Protein AF-E9HE16-F1 (afdb_monomer_lite)

Radius of gyration: 13.79 Å; chains: 1; bounding box: 34×30×34 Å

Organism: Daphnia pulex (NCBI:txid6669)

pLDDT: mean 84.69, std 11.19, range [47.62, 97.88]

InterPro domains:
  IPR013662 RyR/IP3R Homology associated domain [PF08454] (4-66)
  IPR015925 Ryanodine/Inositol 1,4,5-trisphosphate receptor [PTHR45816] (1-122)

Sequence (122 aa):
MFLDCICGSTTGELGLLGLYINEHNVTLINQTLETLTEYCQGPCHENQNCIATHESNGLDIITALLLTDINPLGQRRMDLVLELKNNASKLLLAVMESRGDSENAERILYNMNPHQLVDVAC

Foldseek 3Di:
DVLLVQQVVVVPDLQCSLVSDDPVCLVVLLVVLQVLLVQLADQDQVSLCCQLVPPGCNLLNLQSLQLYDNPPRCVPCVVSSVSSNVSSVSSLCSSVVHPPDCVSVVSSPVSDDPVSVVVSVD

Secondary structure (DSSP, 8-state):
-HHHHHTTGGGS-GGGHHHH--TTTHHHHHHHHHHHHHHHTTT-HHHHHHHHT-SSTHHHHHHHHHHS--TTHHHH-HHHHHHHHHHHHHHHHHHT--TT-HHHHHHHHHHS-HHHHHHHH-

Structure (mmCIF, N/CA/C/O backbone):
data_AF-E9HE16-F1
#
_entry.id   AF-E9HE16-F1
#
loop_
_atom_site.group_PDB
_atom_site.id
_atom_site.type_symbol
_atom_site.label_atom_id
_atom_site.label_alt_id
_atom_site.label_comp_id
_atom_site.label_asym_id
_atom_site.label_entity_id
_atom_site.label_seq_id
_atom_site.pdbx_PDB_ins_code
_atom_site.Cartn_x
_atom_site.Cartn_y
_atom_site.Cartn_z
_atom_site.occupancy
_atom_site.B_iso_or_equiv
_atom_site.auth_seq_id
_atom_site.auth_comp_id
_atom_site.auth_asym_id
_atom_site.auth_atom_id
_atom_site.pdbx_PDB_model_num
ATOM 1 N N . MET A 1 1 ? -0.727 10.502 -4.708 1.00 81.25 1 MET A N 1
ATOM 2 C CA . MET A 1 1 ? -1.502 11.730 -4.389 1.00 81.25 1 MET A CA 1
ATOM 3 C C . MET A 1 1 ? -2.810 11.455 -3.639 1.00 81.25 1 MET A C 1
ATOM 5 O O . MET A 1 1 ? -2.947 11.951 -2.537 1.00 81.25 1 MET A O 1
ATOM 9 N N . PHE A 1 2 ? -3.766 10.665 -4.151 1.00 87.75 2 PHE A N 1
ATOM 10 C CA . PHE A 1 2 ? -5.031 10.435 -3.418 1.00 87.75 2 PHE A CA 1
ATOM 11 C C . PHE A 1 2 ? -4.837 9.789 -2.031 1.00 87.75 2 PHE A C 1
ATOM 13 O O . PHE A 1 2 ? -5.327 10.329 -1.041 1.00 87.75 2 PHE A O 1
ATOM 20 N N . LEU A 1 3 ? -4.076 8.684 -1.953 1.00 84.38 3 LEU A N 1
ATOM 21 C CA . LEU A 1 3 ? -3.739 8.029 -0.676 1.00 84.38 3 LEU A CA 1
ATOM 22 C C . LEU A 1 3 ? -3.039 8.991 0.295 1.00 84.38 3 LEU A C 1
ATOM 24 O O . LEU A 1 3 ? -3.336 9.009 1.481 1.00 84.38 3 LEU A O 1
ATOM 28 N N . ASP A 1 4 ? -2.162 9.834 -0.242 1.00 84.56 4 ASP A N 1
ATOM 29 C CA . ASP A 1 4 ? -1.422 10.861 0.494 1.00 84.56 4 ASP A CA 1
ATOM 30 C C . ASP A 1 4 ? -2.348 11.875 1.180 1.00 84.56 4 ASP A C 1
ATOM 32 O O . ASP A 1 4 ? -2.200 12.165 2.368 1.00 84.56 4 ASP A O 1
ATOM 36 N N . CYS A 1 5 ? -3.375 12.334 0.459 1.00 84.44 5 CYS A N 1
ATOM 37 C CA . CYS A 1 5 ? -4.376 13.253 0.987 1.00 84.44 5 CYS A CA 1
ATOM 38 C C . CYS A 1 5 ? -5.321 12.586 1.995 1.00 84.44 5 CYS A C 1
ATOM 40 O O . CYS A 1 5 ? -5.608 13.169 3.039 1.00 84.44 5 CYS A O 1
ATOM 42 N N . ILE A 1 6 ? -5.833 11.388 1.691 1.00 82.88 6 ILE A N 1
ATOM 43 C CA . ILE A 1 6 ? -6.863 10.747 2.526 1.00 82.88 6 ILE A CA 1
ATOM 44 C C . ILE A 1 6 ? -6.291 10.143 3.814 1.00 82.88 6 ILE A C 1
ATOM 46 O O . ILE A 1 6 ? -6.994 10.095 4.820 1.00 82.88 6 ILE A O 1
ATOM 50 N N . CYS A 1 7 ? -5.017 9.738 3.803 1.00 81.06 7 CYS A N 1
ATOM 51 C CA . CYS A 1 7 ? -4.319 9.194 4.969 1.00 81.06 7 CYS A CA 1
ATOM 52 C C . CYS A 1 7 ? -3.564 10.261 5.787 1.00 81.06 7 CYS A C 1
ATOM 54 O O . CYS A 1 7 ? -2.870 9.910 6.738 1.00 81.06 7 CYS A O 1
ATOM 56 N N . GLY A 1 8 ? -3.694 11.549 5.441 1.00 71.31 8 GLY A N 1
ATOM 57 C CA . GLY A 1 8 ? -3.207 12.663 6.262 1.00 71.31 8 GLY A CA 1
ATOM 58 C C . GLY A 1 8 ? -1.693 12.898 6.233 1.00 71.31 8 GLY A C 1
ATOM 59 O O . GLY A 1 8 ? -1.165 13.534 7.138 1.00 71.31 8 GLY A O 1
ATOM 60 N N . SER A 1 9 ? -0.970 12.442 5.207 1.00 65.06 9 SER A N 1
ATOM 61 C CA . SER A 1 9 ? 0.501 12.538 5.174 1.00 65.06 9 SER A CA 1
ATOM 62 C C . SER A 1 9 ? 1.040 13.981 5.232 1.00 65.06 9 SER A C 1
ATOM 64 O O . SER A 1 9 ? 2.136 14.228 5.735 1.00 65.06 9 SER A O 1
ATOM 66 N N . THR A 1 10 ? 0.233 14.972 4.837 1.00 54.34 10 THR A N 1
ATOM 67 C CA . THR A 1 10 ? 0.570 16.404 4.930 1.00 54.34 10 THR A CA 1
ATOM 68 C C . THR A 1 10 ? 0.758 16.928 6.360 1.00 54.34 10 THR A C 1
ATOM 70 O O . THR A 1 10 ? 1.189 18.068 6.521 1.00 54.34 10 THR A O 1
ATOM 73 N N . THR A 1 11 ? 0.438 16.148 7.403 1.00 55.34 11 THR A N 1
ATOM 74 C CA . THR A 1 11 ? 0.651 16.545 8.808 1.00 55.34 11 THR A CA 1
ATOM 75 C C . THR A 1 11 ? 1.961 16.035 9.415 1.00 55.34 11 THR A C 1
ATOM 77 O O . THR A 1 11 ? 2.243 16.354 10.565 1.00 55.34 11 THR A O 1
ATOM 80 N N . GLY A 1 12 ? 2.788 15.297 8.662 1.00 52.06 12 GLY A N 1
ATOM 81 C CA . GLY A 1 12 ? 4.175 14.989 9.041 1.00 52.06 12 GLY A CA 1
ATOM 82 C C . GLY A 1 12 ? 4.384 13.818 10.010 1.00 52.06 12 GLY A C 1
ATOM 83 O O . GLY A 1 12 ? 5.529 13.486 10.298 1.00 52.06 12 GLY A O 1
ATOM 84 N N . GLU A 1 13 ? 3.324 13.147 10.472 1.00 57.75 13 GLU A N 1
ATOM 85 C CA . GLU A 1 13 ? 3.426 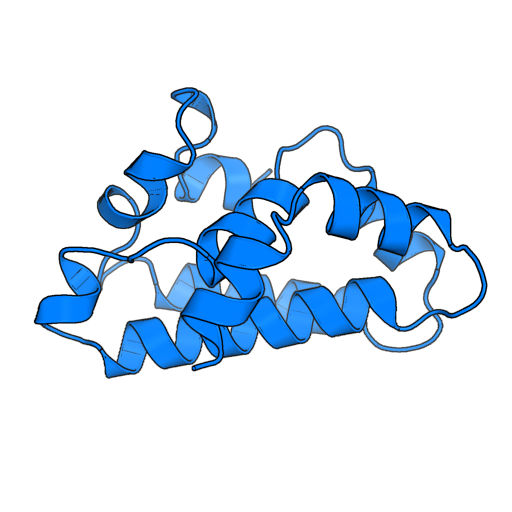11.958 11.331 1.00 57.75 13 GLU A CA 1
ATOM 86 C C . GLU A 1 13 ? 2.549 10.815 10.800 1.00 57.75 13 GLU A C 1
ATOM 88 O O . GLU A 1 13 ? 1.346 10.755 11.059 1.00 57.75 13 GLU A O 1
ATOM 93 N N . LEU A 1 14 ? 3.166 9.847 10.111 1.00 64.19 14 LEU A N 1
ATOM 94 C CA . LEU A 1 14 ? 2.521 8.583 9.708 1.00 64.19 14 LEU A CA 1
ATOM 95 C C . LEU A 1 14 ? 1.929 7.813 10.909 1.00 64.19 14 LEU A C 1
ATOM 97 O O . LEU A 1 14 ? 1.009 7.018 10.737 1.00 64.19 14 LEU A O 1
ATOM 101 N N . GLY A 1 15 ? 2.390 8.093 12.135 1.00 64.56 15 GLY A N 1
ATOM 102 C CA . GLY A 1 15 ? 1.841 7.532 13.374 1.00 64.56 15 GLY A CA 1
ATOM 103 C C . GLY A 1 15 ? 0.392 7.938 13.683 1.00 64.56 15 GLY A C 1
ATOM 104 O O . GLY A 1 15 ? -0.252 7.289 14.503 1.00 64.56 15 GLY A O 1
ATOM 105 N N . LEU A 1 16 ? -0.150 8.966 13.016 1.00 74.38 16 LEU A N 1
ATOM 106 C CA . LEU A 1 16 ? -1.543 9.406 13.177 1.00 74.38 16 LEU A CA 1
ATOM 107 C C . LEU A 1 16 ? -2.488 8.849 12.103 1.00 74.38 16 LEU A C 1
ATOM 109 O O . LEU A 1 16 ? -3.681 9.148 12.123 1.00 74.38 16 LEU A O 1
ATOM 113 N N . LEU A 1 17 ? -1.990 8.012 11.190 1.00 80.00 17 LEU A N 1
ATOM 114 C CA . LEU A 1 17 ? -2.762 7.445 10.081 1.00 80.00 17 LEU A CA 1
ATOM 115 C C . LEU A 1 17 ? -4.028 6.708 10.555 1.00 80.00 17 LEU A C 1
ATOM 117 O O . LEU A 1 17 ? -5.083 6.818 9.929 1.00 80.00 17 LEU A O 1
ATOM 121 N N . GLY A 1 18 ? -3.966 6.052 11.719 1.00 79.31 18 GLY A N 1
ATOM 122 C CA . GLY A 1 18 ? -5.121 5.406 12.349 1.00 79.31 18 GLY A CA 1
ATOM 123 C C . GLY A 1 18 ? -6.293 6.347 12.666 1.00 79.31 18 GLY A C 1
ATOM 124 O O . GLY A 1 18 ? -7.437 5.902 12.647 1.00 79.31 18 GLY A O 1
ATOM 125 N N . LEU A 1 19 ? -6.039 7.645 12.883 1.00 82.94 19 LEU A N 1
ATOM 126 C CA . LEU A 1 19 ? -7.079 8.646 13.156 1.00 82.94 19 LEU A CA 1
ATOM 127 C C . LEU A 1 19 ? -7.829 9.082 11.893 1.00 82.94 19 LEU A C 1
ATOM 129 O O . LEU A 1 19 ? -8.992 9.481 11.972 1.00 82.94 19 LEU A O 1
ATOM 133 N N . TYR A 1 20 ? -7.169 9.025 10.736 1.00 87.88 20 TYR A N 1
ATOM 134 C CA . TYR A 1 20 ? -7.757 9.436 9.463 1.00 87.88 20 TYR A CA 1
ATOM 135 C C . TYR A 1 20 ? -8.609 8.331 8.840 1.00 87.88 20 TYR A C 1
ATOM 137 O O . TYR A 1 20 ? -9.575 8.622 8.132 1.00 87.88 20 TYR A O 1
ATOM 145 N N . ILE A 1 21 ? -8.306 7.069 9.140 1.00 91.19 21 ILE A N 1
ATOM 146 C CA . ILE A 1 21 ? -9.021 5.909 8.607 1.00 91.19 21 ILE A CA 1
ATOM 147 C C . ILE A 1 21 ? -10.197 5.544 9.512 1.00 91.19 21 ILE A C 1
ATOM 149 O O . ILE A 1 21 ? -10.054 5.328 10.713 1.00 91.19 21 ILE A O 1
ATOM 153 N N . ASN A 1 22 ? -11.389 5.460 8.928 1.00 92.81 22 ASN A N 1
ATOM 154 C CA . ASN A 1 22 ? -12.625 5.163 9.641 1.00 92.81 22 ASN A CA 1
ATOM 155 C C . ASN A 1 22 ? -13.634 4.422 8.746 1.00 92.81 22 ASN A C 1
ATOM 157 O O . ASN A 1 22 ? -13.412 4.217 7.553 1.00 92.81 22 ASN A O 1
ATOM 161 N N . GLU A 1 23 ? -14.774 4.033 9.320 1.00 93.88 23 GLU A N 1
ATOM 162 C CA . GLU A 1 23 ? -15.805 3.240 8.632 1.00 93.88 23 GLU A CA 1
ATOM 163 C C . GLU A 1 23 ? -16.381 3.915 7.374 1.00 93.88 23 GLU A C 1
ATOM 165 O O . GLU A 1 23 ? -16.905 3.225 6.503 1.00 93.88 23 GLU A O 1
ATOM 170 N N . HIS A 1 24 ? -16.284 5.243 7.247 1.00 93.50 24 HIS A N 1
ATOM 171 C CA . HIS A 1 24 ? -16.826 5.972 6.099 1.00 93.50 24 HIS A CA 1
ATOM 172 C C . HIS A 1 24 ? -15.881 6.015 4.897 1.00 93.50 24 HIS A C 1
ATOM 174 O O . HIS A 1 24 ? -16.354 6.202 3.778 1.00 93.50 24 HIS A O 1
ATOM 180 N N . ASN A 1 25 ? -14.567 5.880 5.106 1.00 94.19 25 ASN A N 1
ATOM 181 C CA . ASN A 1 25 ? -13.576 6.019 4.035 1.00 94.19 25 ASN A CA 1
ATOM 182 C C . ASN A 1 25 ? -12.770 4.748 3.745 1.00 94.19 25 ASN A C 1
ATOM 184 O O . ASN A 1 25 ? -12.195 4.648 2.662 1.00 94.19 25 ASN A O 1
ATOM 188 N N . VAL A 1 26 ? -12.760 3.763 4.647 1.00 94.94 26 VAL A N 1
ATOM 189 C CA . VAL A 1 26 ? -11.958 2.540 4.490 1.00 94.94 26 VAL A CA 1
ATOM 190 C C . VAL A 1 26 ? -12.279 1.766 3.208 1.00 94.94 26 VAL A C 1
ATOM 192 O O . VAL A 1 26 ? -11.366 1.273 2.554 1.00 94.94 26 VAL A O 1
ATOM 195 N N . THR A 1 27 ? -13.540 1.740 2.771 1.00 95.62 27 THR A N 1
ATOM 196 C CA . THR A 1 27 ? -13.943 1.081 1.515 1.00 95.62 27 THR A CA 1
ATOM 197 C C . THR A 1 27 ? -13.339 1.756 0.282 1.00 95.62 27 THR A C 1
ATOM 199 O O . THR A 1 27 ? -12.927 1.085 -0.661 1.00 95.62 27 THR A O 1
ATOM 202 N N . LEU A 1 28 ? -13.227 3.086 0.295 1.00 96.81 28 LEU A N 1
ATOM 203 C CA . LEU A 1 28 ? -12.607 3.854 -0.784 1.00 96.81 28 LEU A CA 1
ATOM 204 C C . LEU A 1 28 ? -11.085 3.668 -0.810 1.00 96.81 28 LEU A C 1
ATOM 206 O O . LEU A 1 28 ? -10.482 3.594 -1.883 1.00 96.81 28 LEU A O 1
ATOM 210 N N . ILE A 1 29 ? -10.464 3.560 0.368 1.00 95.50 29 ILE A N 1
ATOM 211 C CA . ILE A 1 29 ? -9.043 3.221 0.486 1.00 95.50 29 ILE A CA 1
ATOM 212 C C . ILE A 1 29 ? -8.806 1.811 -0.069 1.00 95.50 29 ILE A C 1
ATOM 214 O O . ILE A 1 29 ? -7.929 1.652 -0.914 1.00 95.50 29 ILE A O 1
ATOM 218 N N . ASN A 1 30 ? -9.630 0.822 0.297 1.00 97.06 30 ASN A N 1
ATOM 219 C CA . ASN A 1 30 ? -9.539 -0.542 -0.240 1.00 97.06 30 ASN A CA 1
ATOM 220 C C . ASN A 1 30 ? -9.643 -0.568 -1.763 1.00 97.06 30 ASN A C 1
ATOM 222 O O . ASN A 1 30 ? -8.753 -1.109 -2.414 1.00 97.06 30 ASN A O 1
ATOM 226 N N . GLN A 1 31 ? -10.644 0.102 -2.338 1.00 97.88 31 GLN A N 1
ATOM 227 C CA . GLN A 1 31 ? -10.787 0.191 -3.793 1.00 97.88 31 GLN A CA 1
ATOM 228 C C . GLN A 1 31 ? -9.555 0.821 -4.458 1.00 97.88 31 GLN A C 1
ATOM 230 O O . GLN A 1 31 ? -9.158 0.422 -5.554 1.00 97.88 31 GLN A O 1
ATOM 235 N N . THR A 1 32 ? -8.935 1.806 -3.805 1.00 96.50 32 THR A N 1
ATOM 236 C CA . THR A 1 32 ? -7.704 2.432 -4.300 1.00 96.50 32 THR A CA 1
ATOM 237 C C . THR A 1 32 ? -6.537 1.448 -4.270 1.00 96.50 32 THR A C 1
ATOM 239 O O . THR A 1 32 ? -5.827 1.330 -5.266 1.00 96.50 32 THR A O 1
ATOM 242 N N . LEU A 1 33 ? -6.349 0.720 -3.166 1.00 97.00 33 LEU A N 1
ATOM 243 C CA . LEU A 1 33 ? -5.289 -0.284 -3.035 1.00 97.00 33 LEU A CA 1
ATOM 244 C C . LEU A 1 33 ? -5.455 -1.413 -4.058 1.00 97.00 33 LEU A C 1
ATOM 246 O O . LEU A 1 33 ? -4.477 -1.810 -4.684 1.00 97.00 33 LEU A O 1
ATOM 250 N N . GLU A 1 34 ? -6.681 -1.881 -4.286 1.00 97.62 34 GLU A N 1
ATOM 251 C CA . GLU A 1 34 ? -6.989 -2.894 -5.301 1.00 97.62 34 GLU A CA 1
ATOM 252 C C . GLU A 1 34 ? -6.697 -2.382 -6.712 1.00 97.62 34 GLU A C 1
ATOM 254 O O . GLU A 1 34 ? -5.999 -3.038 -7.476 1.00 97.62 34 GLU A O 1
ATOM 259 N N . THR A 1 35 ? -7.135 -1.164 -7.038 1.00 97.12 35 THR A N 1
ATOM 260 C CA . THR A 1 35 ? -6.878 -0.551 -8.352 1.00 97.12 35 THR A CA 1
ATOM 261 C C . THR A 1 35 ? -5.380 -0.387 -8.615 1.00 97.12 35 THR A C 1
ATOM 263 O O . THR A 1 35 ? -4.906 -0.660 -9.715 1.00 97.12 35 THR A O 1
ATOM 266 N N . LEU A 1 36 ? -4.618 0.043 -7.605 1.00 95.38 36 LEU A N 1
ATOM 267 C CA . LEU A 1 36 ? -3.163 0.154 -7.703 1.00 95.38 36 LEU A CA 1
ATOM 268 C C . LEU A 1 36 ? -2.484 -1.218 -7.775 1.00 95.38 36 LEU A C 1
ATOM 270 O O . LEU A 1 36 ? -1.447 -1.344 -8.419 1.00 95.38 36 LEU A O 1
ATOM 274 N N . THR A 1 37 ? -3.062 -2.242 -7.143 1.00 95.81 37 THR A N 1
ATOM 275 C CA . THR A 1 37 ? -2.551 -3.615 -7.240 1.00 95.81 37 THR A CA 1
ATOM 276 C C . THR A 1 37 ? -2.664 -4.092 -8.679 1.00 95.81 37 THR A C 1
ATOM 278 O O . THR A 1 37 ? -1.658 -4.480 -9.258 1.00 95.81 37 THR A O 1
ATOM 281 N N . GLU A 1 38 ? -3.842 -3.958 -9.292 1.00 96.31 38 GLU A N 1
ATOM 282 C CA . GLU A 1 38 ? -4.066 -4.314 -10.700 1.00 96.31 38 GLU A CA 1
ATOM 283 C C . GLU A 1 38 ? -3.197 -3.482 -11.657 1.00 96.31 38 GLU A C 1
ATOM 285 O O . GLU A 1 38 ? -2.731 -3.985 -12.675 1.00 96.31 38 GLU A O 1
ATOM 290 N N . TYR A 1 39 ? -2.928 -2.215 -11.323 1.00 94.62 39 TYR A N 1
ATOM 291 C CA . TYR A 1 39 ? -2.013 -1.368 -12.092 1.00 94.62 39 TYR A CA 1
ATOM 292 C C . TYR A 1 39 ? -0.569 -1.898 -12.085 1.00 94.62 39 TYR A C 1
ATOM 294 O O . TYR A 1 39 ? 0.136 -1.770 -13.086 1.00 94.62 39 TYR A O 1
ATOM 302 N N . CYS A 1 40 ? -0.124 -2.488 -10.973 1.00 91.94 40 CYS A N 1
ATOM 303 C CA . CYS A 1 40 ? 1.242 -2.987 -10.794 1.00 91.94 40 CYS A CA 1
ATOM 304 C C . CYS A 1 40 ? 1.417 -4.484 -11.093 1.00 91.94 40 CYS A C 1
ATOM 306 O O . CYS A 1 40 ? 2.558 -4.922 -11.259 1.00 91.94 40 CYS A O 1
ATOM 308 N N . GLN A 1 41 ? 0.332 -5.263 -11.116 1.00 87.12 41 GLN A N 1
ATOM 309 C CA . GLN A 1 41 ? 0.378 -6.722 -11.187 1.00 87.12 41 GLN A CA 1
ATOM 310 C C . GLN A 1 41 ? 0.932 -7.222 -12.532 1.00 87.12 41 GLN A C 1
ATOM 312 O O . GLN A 1 41 ? 0.533 -6.769 -13.607 1.00 87.12 41 GLN A O 1
ATOM 317 N N . GLY A 1 42 ? 1.834 -8.208 -12.471 1.00 85.44 42 GLY A N 1
ATOM 318 C CA . GLY A 1 42 ? 2.544 -8.764 -13.622 1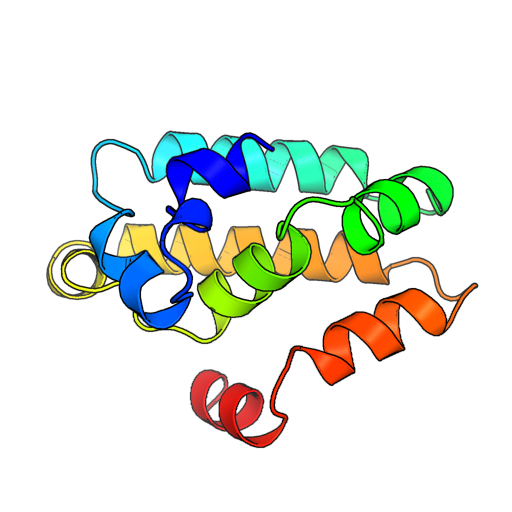.00 85.44 42 GLY A CA 1
ATOM 319 C C . GLY A 1 42 ? 3.924 -8.125 -13.8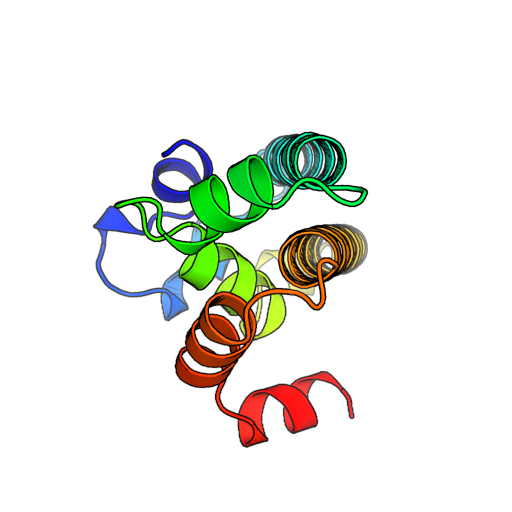46 1.00 85.44 42 GLY A C 1
ATOM 320 O O . GLY A 1 42 ? 4.382 -7.317 -13.042 1.00 85.44 42 GLY A O 1
ATOM 321 N N . PRO A 1 43 ? 4.636 -8.475 -14.936 1.00 79.38 43 PRO A N 1
ATOM 322 C CA . PRO A 1 43 ? 5.978 -7.960 -15.223 1.00 79.38 43 PRO A CA 1
ATOM 323 C C . PRO A 1 43 ? 5.926 -6.517 -15.763 1.00 79.38 43 PRO A C 1
ATOM 325 O O . PRO A 1 43 ? 6.302 -6.251 -16.905 1.00 79.38 43 PRO A O 1
ATOM 328 N N . CYS A 1 44 ? 5.417 -5.582 -14.958 1.00 87.56 44 CYS A N 1
ATOM 329 C CA . CYS A 1 44 ? 5.196 -4.187 -15.327 1.00 87.56 44 CYS A CA 1
ATOM 330 C C . CYS A 1 44 ? 6.121 -3.242 -14.545 1.00 87.56 44 CYS A C 1
ATOM 332 O O . CYS A 1 44 ? 5.693 -2.468 -13.689 1.00 87.56 44 CYS A O 1
ATOM 334 N N . HIS A 1 45 ? 7.416 -3.310 -14.858 1.00 87.44 45 HIS A N 1
ATOM 335 C CA . HIS A 1 45 ? 8.465 -2.540 -14.181 1.00 87.44 45 HIS A CA 1
ATOM 336 C C . HIS A 1 45 ? 8.188 -1.034 -14.124 1.00 87.44 45 HIS A C 1
ATOM 338 O O . HIS A 1 45 ? 8.404 -0.410 -13.091 1.00 87.44 45 HIS A O 1
ATOM 344 N N . GLU A 1 46 ? 7.696 -0.444 -15.216 1.00 89.88 46 GLU A N 1
ATOM 345 C CA . GLU A 1 46 ? 7.434 0.997 -15.282 1.00 89.88 46 GLU A CA 1
ATOM 346 C C . GLU A 1 46 ? 6.351 1.424 -14.287 1.00 89.88 46 GLU A C 1
ATOM 348 O O . GLU A 1 46 ? 6.507 2.432 -13.602 1.00 89.88 46 GLU A O 1
ATOM 353 N N . ASN A 1 47 ? 5.290 0.629 -14.145 1.00 91.75 47 ASN A N 1
ATOM 354 C CA . ASN A 1 47 ? 4.203 0.918 -13.214 1.00 91.75 47 ASN A CA 1
ATOM 355 C C . ASN A 1 47 ? 4.648 0.730 -11.764 1.00 91.75 47 ASN A C 1
ATOM 357 O O . ASN A 1 47 ? 4.356 1.571 -10.915 1.00 91.75 47 ASN A O 1
ATOM 361 N N . GLN A 1 48 ? 5.406 -0.334 -11.497 1.00 90.44 48 GLN A N 1
ATOM 362 C CA . GLN A 1 48 ? 5.965 -0.609 -10.176 1.00 90.44 48 GLN A CA 1
ATOM 363 C C . GLN A 1 48 ? 6.932 0.501 -9.743 1.00 90.44 48 GLN A C 1
ATOM 365 O O . GLN A 1 48 ? 6.784 1.040 -8.646 1.00 90.44 48 GLN A O 1
ATOM 370 N N . ASN A 1 49 ? 7.843 0.920 -10.630 1.00 89.19 49 ASN A N 1
ATOM 371 C CA . ASN A 1 49 ? 8.742 2.051 -10.391 1.00 89.19 49 ASN A CA 1
ATOM 372 C C . ASN A 1 49 ? 7.957 3.352 -10.210 1.00 89.19 49 ASN A C 1
ATOM 374 O O . ASN A 1 49 ? 8.232 4.092 -9.274 1.00 89.19 49 ASN A O 1
ATOM 378 N N . CYS A 1 50 ? 6.936 3.607 -11.034 1.00 89.81 50 CYS A N 1
ATOM 379 C CA . CYS A 1 50 ? 6.090 4.794 -10.908 1.00 89.81 50 CYS A CA 1
ATOM 380 C C . CYS A 1 50 ? 5.476 4.914 -9.508 1.00 89.81 50 CYS A C 1
ATOM 382 O O . CYS A 1 50 ? 5.477 6.003 -8.944 1.00 89.81 50 CYS A O 1
ATOM 384 N N . ILE A 1 51 ? 5.009 3.810 -8.915 1.00 89.31 51 ILE A N 1
ATOM 385 C CA . ILE A 1 51 ? 4.487 3.810 -7.542 1.00 89.31 51 ILE A CA 1
ATOM 386 C C . ILE A 1 51 ? 5.606 3.937 -6.504 1.00 89.31 51 ILE A C 1
ATOM 388 O O . ILE A 1 51 ? 5.467 4.715 -5.560 1.00 89.31 51 ILE A O 1
ATOM 392 N N . ALA A 1 52 ? 6.707 3.201 -6.667 1.00 87.31 52 ALA A N 1
ATOM 393 C CA . ALA A 1 52 ? 7.799 3.163 -5.695 1.00 87.31 52 ALA A CA 1
ATOM 394 C C . ALA A 1 52 ? 8.608 4.470 -5.618 1.00 87.31 52 ALA A C 1
ATOM 396 O O . ALA A 1 52 ? 9.145 4.791 -4.560 1.00 87.31 52 ALA A O 1
ATOM 397 N N . THR A 1 53 ? 8.704 5.221 -6.719 1.00 86.31 53 THR A N 1
ATOM 398 C CA . THR A 1 53 ? 9.514 6.446 -6.818 1.00 86.31 53 THR A CA 1
ATOM 399 C C . THR A 1 53 ? 8.682 7.716 -6.947 1.00 86.31 53 THR A C 1
ATOM 401 O O . THR A 1 53 ? 9.246 8.783 -7.197 1.00 86.31 53 THR A O 1
ATOM 404 N N . HIS A 1 54 ? 7.352 7.627 -6.847 1.00 87.00 54 HIS A N 1
ATOM 405 C CA . HIS A 1 54 ? 6.506 8.812 -6.934 1.00 87.00 54 HIS A CA 1
ATOM 406 C C . HIS A 1 54 ? 6.899 9.817 -5.846 1.00 87.00 54 HIS A C 1
ATOM 408 O O . HIS A 1 54 ? 7.124 9.441 -4.703 1.00 87.00 54 HIS A O 1
ATOM 414 N N . GLU A 1 55 ? 6.859 11.112 -6.153 1.00 83.56 55 GLU A N 1
ATOM 415 C CA . GLU A 1 55 ? 7.130 12.203 -5.197 1.00 83.56 55 GLU A CA 1
ATOM 416 C C . GLU A 1 55 ? 6.145 12.283 -4.013 1.00 83.56 55 GLU A C 1
ATOM 418 O O . GLU A 1 55 ? 6.289 13.124 -3.133 1.00 83.56 55 GLU A O 1
ATOM 423 N N . SER A 1 56 ? 5.112 11.436 -4.006 1.00 83.44 56 SER A N 1
ATOM 424 C CA . SER A 1 56 ? 4.153 11.367 -2.905 1.00 83.44 56 SER A CA 1
ATOM 425 C C . SER A 1 56 ? 4.570 10.264 -1.952 1.00 83.44 56 SER A C 1
ATOM 427 O O . SER A 1 56 ? 5.088 9.251 -2.414 1.00 83.44 56 SER A O 1
ATOM 429 N N . ASN A 1 57 ? 4.195 10.365 -0.680 1.00 81.75 57 ASN A N 1
ATOM 430 C CA . ASN A 1 57 ? 4.540 9.379 0.350 1.00 81.75 57 ASN A CA 1
ATOM 431 C C . ASN A 1 57 ? 3.736 8.065 0.222 1.00 81.75 57 ASN A C 1
ATOM 433 O O . ASN A 1 57 ? 3.415 7.412 1.209 1.00 81.75 57 ASN A O 1
ATOM 437 N N . GLY A 1 58 ? 3.347 7.672 -0.996 1.00 84.69 58 GLY A N 1
ATOM 438 C CA . GLY A 1 58 ? 2.476 6.531 -1.267 1.00 84.69 58 GLY A CA 1
ATOM 439 C C . GLY A 1 58 ? 3.048 5.222 -0.732 1.00 84.69 58 GLY A C 1
ATOM 440 O O . GLY A 1 58 ? 2.325 4.470 -0.085 1.00 84.69 58 GLY A O 1
ATOM 441 N N . LEU A 1 59 ? 4.346 4.980 -0.936 1.00 86.50 59 LEU A N 1
ATOM 442 C CA . LEU A 1 59 ? 5.017 3.783 -0.432 1.00 86.50 59 LEU A CA 1
ATOM 443 C C . LEU A 1 59 ? 5.117 3.770 1.100 1.00 86.50 59 LEU A C 1
ATOM 445 O O . LEU A 1 59 ? 4.891 2.734 1.730 1.00 86.50 59 LEU A O 1
ATOM 449 N N . ASP A 1 60 ? 5.387 4.926 1.703 1.00 85.75 60 ASP A N 1
ATOM 450 C CA . ASP A 1 60 ? 5.447 5.073 3.159 1.00 85.75 60 ASP A CA 1
ATOM 451 C C . ASP A 1 60 ? 4.072 4.854 3.790 1.00 85.75 60 ASP A C 1
ATOM 453 O O . ASP A 1 60 ? 3.957 4.214 4.829 1.00 85.75 60 ASP A O 1
ATOM 457 N N . ILE A 1 61 ? 3.009 5.313 3.127 1.00 88.3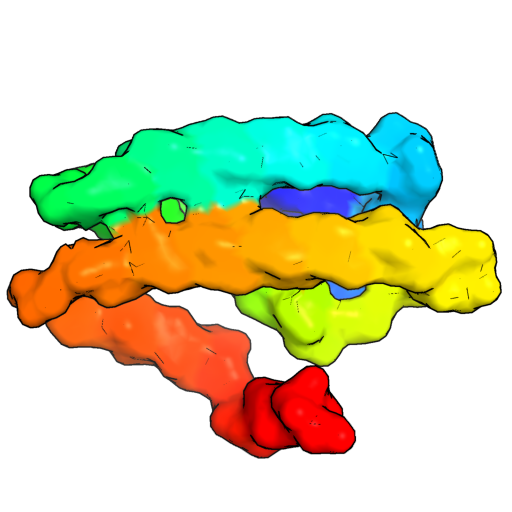8 61 ILE A N 1
ATOM 458 C CA . ILE A 1 61 ? 1.622 5.092 3.546 1.00 88.38 61 ILE A CA 1
ATOM 459 C C . ILE A 1 61 ? 1.251 3.616 3.455 1.00 88.38 61 ILE A C 1
ATOM 461 O O . ILE A 1 61 ? 0.661 3.089 4.394 1.00 88.38 61 ILE A O 1
ATOM 465 N N . ILE A 1 62 ? 1.604 2.933 2.360 1.00 89.81 62 ILE A N 1
ATOM 466 C CA . ILE A 1 62 ? 1.380 1.485 2.214 1.00 89.81 62 ILE A CA 1
ATOM 467 C C . ILE A 1 62 ? 2.097 0.732 3.339 1.00 89.81 62 ILE A C 1
ATOM 469 O O . ILE A 1 62 ? 1.520 -0.157 3.961 1.00 89.81 62 ILE A O 1
ATOM 473 N N . THR A 1 63 ? 3.326 1.134 3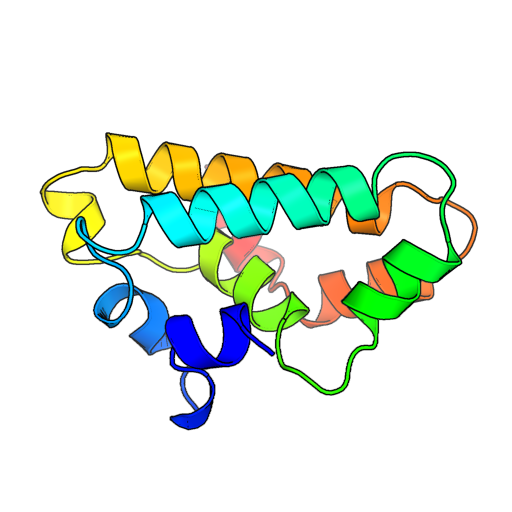.651 1.00 87.31 63 THR A N 1
ATOM 474 C CA . THR A 1 63 ? 4.115 0.537 4.731 1.00 87.31 63 THR A CA 1
ATOM 475 C C . THR A 1 63 ? 3.509 0.831 6.110 1.00 87.31 63 THR A C 1
ATOM 477 O O . THR A 1 63 ? 3.361 -0.073 6.930 1.00 87.31 63 THR A O 1
ATOM 480 N N . ALA A 1 64 ? 3.072 2.065 6.365 1.00 87.44 64 ALA A N 1
ATOM 481 C CA . ALA A 1 64 ? 2.426 2.458 7.616 1.00 87.44 64 ALA A CA 1
ATOM 482 C C . ALA A 1 64 ? 1.075 1.755 7.826 1.00 87.44 64 ALA A C 1
ATOM 484 O O . ALA A 1 64 ? 0.777 1.325 8.936 1.00 87.44 64 ALA A O 1
ATOM 485 N N . LEU A 1 65 ? 0.284 1.552 6.766 1.00 90.19 65 LEU A N 1
ATOM 486 C CA . LEU A 1 65 ? -0.956 0.767 6.823 1.00 90.19 65 LEU A CA 1
ATOM 487 C C . LEU A 1 65 ? -0.717 -0.647 7.375 1.00 90.19 65 LEU A C 1
ATOM 489 O O . LEU A 1 65 ? -1.565 -1.180 8.092 1.00 90.19 65 LEU A O 1
ATOM 493 N N . LEU A 1 66 ? 0.439 -1.242 7.070 1.00 88.88 66 LEU A N 1
ATOM 494 C CA . LEU A 1 66 ? 0.827 -2.562 7.563 1.00 88.88 66 LEU A CA 1
ATOM 495 C C . LEU A 1 66 ? 1.334 -2.509 9.006 1.00 88.88 66 LEU A C 1
ATOM 497 O O . LEU A 1 66 ? 0.872 -3.286 9.847 1.00 88.88 66 LEU A O 1
ATOM 501 N N . LEU A 1 67 ? 2.257 -1.588 9.292 1.00 85.25 67 LEU A N 1
ATOM 502 C CA . LEU A 1 67 ? 3.009 -1.556 10.549 1.00 85.25 67 LEU A CA 1
ATOM 503 C C . LEU A 1 67 ? 2.291 -0.841 11.699 1.00 85.25 67 LEU A C 1
ATOM 505 O O . LEU A 1 67 ? 2.636 -1.052 12.857 1.00 85.25 67 LEU A O 1
ATOM 509 N N . THR A 1 68 ? 1.319 0.020 11.408 1.00 85.62 68 THR A N 1
ATOM 510 C CA . THR A 1 68 ? 0.649 0.846 12.418 1.00 85.62 68 THR A CA 1
ATOM 511 C C . THR A 1 68 ? -0.677 0.232 12.868 1.00 85.62 68 THR A C 1
ATOM 513 O O . THR A 1 68 ? -1.390 -0.437 12.109 1.00 85.62 68 THR A O 1
ATOM 516 N N . ASP A 1 69 ? -1.021 0.474 14.131 1.00 86.94 69 ASP A N 1
ATOM 517 C CA . ASP A 1 69 ? -2.347 0.191 14.666 1.00 86.94 69 ASP A CA 1
ATOM 518 C C . ASP A 1 69 ? -3.367 1.212 14.154 1.00 86.94 69 ASP A C 1
ATOM 520 O O . ASP A 1 69 ? -3.237 2.421 14.355 1.00 86.94 69 ASP A O 1
ATOM 524 N N . ILE A 1 70 ? -4.439 0.722 13.536 1.00 90.56 70 ILE A N 1
ATOM 525 C CA . ILE A 1 70 ? -5.488 1.568 12.957 1.00 90.56 70 ILE A CA 1
ATOM 526 C C . ILE A 1 70 ? -6.589 1.784 13.999 1.00 90.56 70 ILE A C 1
ATOM 528 O O . ILE A 1 70 ? -7.679 1.222 13.913 1.00 90.56 70 ILE A O 1
ATOM 532 N N . ASN A 1 71 ? -6.283 2.560 15.039 1.00 89.25 71 ASN A N 1
ATOM 533 C CA . ASN A 1 71 ? -7.216 2.886 16.120 1.00 89.25 71 ASN A CA 1
ATOM 534 C C . ASN A 1 71 ? -7.873 4.263 15.913 1.00 89.25 71 ASN A C 1
ATOM 536 O O . ASN A 1 71 ? -7.180 5.203 15.531 1.00 89.25 71 ASN A O 1
ATOM 540 N N . PRO A 1 72 ? -9.181 4.417 16.219 1.00 92.31 72 PRO A N 1
ATOM 541 C CA . PRO A 1 72 ? -10.034 3.487 16.974 1.00 92.31 72 PRO A CA 1
ATOM 542 C C . PRO A 1 72 ? -10.736 2.405 16.134 1.00 92.31 72 PRO A C 1
ATOM 544 O O . PRO A 1 72 ? -11.447 1.576 16.703 1.00 92.31 72 PRO A O 1
ATOM 547 N N . LEU A 1 73 ? -10.574 2.393 14.806 1.00 93.12 73 LEU A N 1
ATOM 548 C CA . LEU A 1 73 ? -11.295 1.473 13.917 1.00 93.12 73 LEU A CA 1
ATOM 549 C C . LEU A 1 73 ? -11.082 -0.001 14.298 1.00 93.12 73 LEU A C 1
ATOM 551 O O . LEU A 1 73 ? -12.054 -0.744 14.410 1.00 93.12 73 LEU A O 1
ATOM 555 N N . GLY A 1 74 ? -9.847 -0.401 14.602 1.00 92.25 74 GLY A N 1
ATOM 556 C CA . GLY A 1 74 ? -9.495 -1.765 15.004 1.00 92.25 74 GLY A CA 1
ATOM 557 C C . GLY A 1 74 ? -10.195 -2.245 16.276 1.00 92.25 74 GLY A C 1
ATOM 558 O O . GLY A 1 74 ? -10.425 -3.440 16.428 1.00 92.25 74 GLY A O 1
ATOM 559 N N . GLN A 1 75 ? -10.626 -1.337 17.157 1.00 93.19 75 GLN A N 1
ATOM 560 C CA . GLN A 1 75 ? -11.371 -1.701 18.369 1.00 93.19 75 GLN A CA 1
ATOM 561 C C . GLN A 1 75 ? -12.836 -2.055 18.083 1.00 93.19 75 GLN A C 1
ATOM 563 O O . GLN A 1 75 ? -13.452 -2.778 18.862 1.00 93.19 75 GLN A O 1
ATOM 568 N N . ARG A 1 76 ? -13.416 -1.522 17.000 1.00 93.44 76 ARG A N 1
ATOM 569 C CA . ARG A 1 76 ? -14.848 -1.678 16.675 1.00 93.44 76 ARG A CA 1
ATOM 570 C C . ARG A 1 76 ? -15.093 -2.589 15.481 1.00 93.44 76 ARG A C 1
ATOM 572 O O . ARG A 1 76 ? -16.071 -3.327 15.470 1.00 93.44 76 ARG A O 1
ATOM 579 N N . ARG A 1 77 ? -14.223 -2.502 14.478 1.00 95.44 77 ARG A N 1
ATOM 580 C CA . ARG A 1 77 ? -14.346 -3.120 13.156 1.00 95.44 77 ARG A CA 1
ATOM 581 C C . ARG A 1 77 ? -13.005 -3.688 12.708 1.00 95.44 77 ARG A C 1
ATOM 583 O O . ARG A 1 77 ? -12.419 -3.261 11.714 1.00 95.44 77 ARG A O 1
ATOM 590 N N . MET A 1 78 ? -12.504 -4.652 13.480 1.00 95.44 78 MET A N 1
ATOM 591 C CA . MET A 1 78 ? -11.268 -5.367 13.149 1.00 95.44 78 MET A CA 1
ATOM 592 C C . MET A 1 78 ? -11.356 -6.059 11.779 1.00 95.44 78 MET A C 1
ATOM 594 O O . MET A 1 78 ? -10.356 -6.150 11.080 1.00 95.44 78 MET A O 1
ATOM 598 N N . ASP A 1 79 ? -12.553 -6.477 11.355 1.00 95.88 79 ASP A N 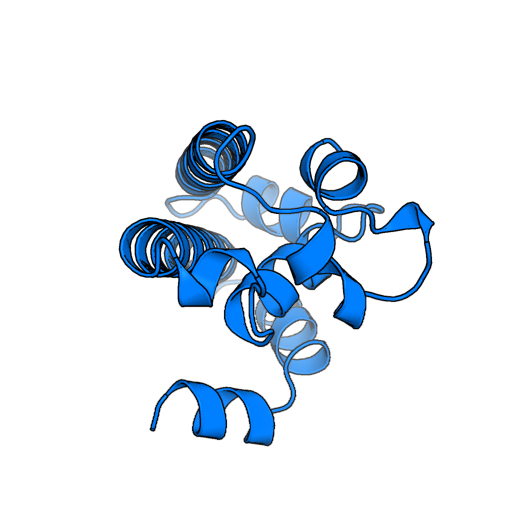1
ATOM 599 C CA . ASP A 1 79 ? -12.823 -7.009 10.016 1.00 95.88 79 ASP A CA 1
ATOM 600 C C . ASP A 1 79 ? -12.354 -6.057 8.903 1.00 95.88 79 ASP A C 1
ATOM 602 O O . ASP A 1 79 ? -11.629 -6.474 8.001 1.00 95.88 79 ASP A O 1
ATOM 606 N N . LEU A 1 80 ? -12.680 -4.765 9.017 1.00 96.19 80 LEU A N 1
ATOM 607 C CA . LEU A 1 80 ? -12.295 -3.751 8.032 1.00 96.19 80 LEU A CA 1
ATOM 608 C C . LEU A 1 80 ? -10.790 -3.459 8.061 1.00 96.19 80 LEU A C 1
ATOM 610 O O . LEU A 1 80 ? -10.184 -3.229 7.017 1.00 96.19 80 LEU A O 1
ATOM 614 N N . VAL A 1 81 ? -10.172 -3.487 9.248 1.00 94.75 81 VAL A N 1
ATOM 615 C CA . VAL A 1 81 ? -8.718 -3.305 9.393 1.00 94.75 81 VAL A CA 1
ATOM 616 C C . VAL A 1 81 ? -7.956 -4.469 8.765 1.00 94.75 81 VAL A C 1
ATOM 618 O O . VAL A 1 81 ? -6.963 -4.243 8.079 1.00 94.75 81 VAL A O 1
ATOM 621 N N . LEU A 1 82 ? -8.421 -5.706 8.955 1.00 95.12 82 LEU A N 1
ATOM 622 C CA . LEU A 1 82 ? -7.806 -6.886 8.347 1.00 95.12 82 LEU A CA 1
ATOM 623 C C . LEU A 1 82 ? -7.917 -6.860 6.820 1.00 95.12 82 LEU A C 1
ATOM 625 O O . LEU A 1 82 ? -6.937 -7.156 6.140 1.00 95.12 82 LEU A O 1
ATOM 629 N N . GLU A 1 83 ? -9.072 -6.469 6.278 1.00 96.94 83 GLU A N 1
ATOM 630 C CA . GLU A 1 83 ? -9.255 -6.294 4.832 1.00 96.94 83 GLU A CA 1
ATOM 631 C C . GLU A 1 83 ? -8.297 -5.235 4.272 1.00 96.94 83 GLU A C 1
ATOM 633 O O . GLU A 1 83 ? -7.601 -5.476 3.284 1.00 96.94 83 GLU A O 1
ATOM 638 N N . LEU A 1 84 ? -8.192 -4.097 4.960 1.00 95.69 84 LEU A N 1
ATOM 639 C CA . LEU A 1 84 ? -7.294 -3.009 4.597 1.00 95.69 84 LEU A CA 1
ATOM 640 C C . LEU A 1 84 ? -5.821 -3.432 4.611 1.00 95.69 84 LEU A C 1
ATOM 642 O O . LEU A 1 84 ? -5.110 -3.210 3.629 1.00 95.69 84 LEU A O 1
ATOM 646 N N . LYS A 1 85 ? -5.364 -4.089 5.685 1.00 95.06 85 LYS A N 1
ATOM 647 C CA . LYS A 1 85 ? -3.992 -4.613 5.773 1.00 95.06 85 LYS A CA 1
ATOM 648 C C . LYS A 1 85 ? -3.727 -5.666 4.699 1.00 95.06 85 LYS A C 1
ATOM 650 O O . LYS A 1 85 ? -2.666 -5.658 4.085 1.00 95.06 85 LYS A O 1
ATOM 655 N N . ASN A 1 86 ? -4.697 -6.532 4.410 1.00 96.50 86 ASN A N 1
ATOM 656 C CA . ASN A 1 86 ? -4.581 -7.526 3.346 1.00 96.50 86 ASN A CA 1
ATOM 657 C C . ASN A 1 86 ? -4.420 -6.878 1.960 1.00 96.50 86 ASN A C 1
ATOM 659 O O . ASN A 1 86 ? -3.557 -7.287 1.186 1.00 96.50 86 ASN A O 1
ATOM 663 N N . ASN A 1 87 ? -5.204 -5.846 1.650 1.00 97.31 87 ASN A N 1
ATOM 664 C CA . ASN A 1 87 ? -5.092 -5.137 0.377 1.00 97.31 87 ASN A CA 1
ATOM 665 C C . ASN A 1 87 ? -3.791 -4.323 0.276 1.00 97.31 87 ASN A C 1
ATOM 667 O O . ASN A 1 87 ? -3.174 -4.300 -0.789 1.00 97.31 87 ASN A O 1
ATOM 671 N N . ALA A 1 88 ? -3.309 -3.744 1.380 1.00 95.31 88 ALA A N 1
ATOM 672 C CA . ALA A 1 88 ? -1.992 -3.106 1.424 1.00 95.31 88 ALA A CA 1
ATOM 673 C C . ALA A 1 88 ? -0.859 -4.118 1.163 1.00 95.31 88 ALA A C 1
ATOM 675 O O . ALA A 1 88 ? 0.040 -3.838 0.371 1.00 95.31 88 ALA A O 1
ATOM 676 N N . SER A 1 89 ? -0.939 -5.320 1.749 1.00 95.00 89 SER A N 1
ATOM 677 C CA . SER A 1 89 ? 0.026 -6.403 1.511 1.00 95.00 89 SER A CA 1
ATOM 678 C C . SER A 1 89 ? 0.056 -6.835 0.047 1.00 95.00 89 SER A C 1
ATOM 680 O O . SER A 1 89 ? 1.133 -7.009 -0.518 1.00 95.00 89 SER A O 1
ATOM 682 N N . LYS A 1 90 ? -1.110 -6.988 -0.596 1.00 95.56 90 LYS A N 1
ATOM 683 C CA . LYS A 1 90 ? -1.188 -7.342 -2.024 1.00 95.56 90 LYS A CA 1
ATOM 684 C C . LYS A 1 90 ? -0.534 -6.286 -2.909 1.00 95.56 90 LYS A C 1
ATOM 686 O O . LYS A 1 90 ? 0.249 -6.644 -3.785 1.00 95.56 90 LYS A O 1
ATOM 691 N N . LEU A 1 91 ? -0.810 -5.008 -2.652 1.00 95.00 91 LEU A N 1
ATOM 692 C CA . LEU A 1 91 ? -0.199 -3.914 -3.401 1.00 95.00 91 LEU A CA 1
ATOM 693 C C . LEU A 1 91 ? 1.322 -3.910 -3.236 1.00 95.00 91 LEU A C 1
ATOM 695 O O . LEU A 1 91 ? 2.049 -3.802 -4.220 1.00 95.00 91 LEU A O 1
ATOM 699 N N . LEU A 1 92 ? 1.809 -4.074 -2.005 1.00 92.06 92 LEU A N 1
ATOM 700 C CA . LEU A 1 92 ? 3.239 -4.144 -1.730 1.00 92.06 92 LEU A CA 1
ATOM 701 C C . LEU A 1 92 ? 3.908 -5.297 -2.498 1.00 92.06 92 LEU A C 1
ATOM 703 O O . LEU A 1 92 ? 4.947 -5.099 -3.124 1.00 92.06 92 LEU A O 1
ATOM 707 N N . LEU A 1 93 ? 3.286 -6.480 -2.505 1.00 91.44 93 LEU A N 1
ATOM 708 C CA . LEU A 1 93 ? 3.775 -7.633 -3.262 1.00 91.44 93 LEU A CA 1
ATOM 709 C C . LEU A 1 93 ? 3.780 -7.372 -4.773 1.00 91.44 93 LEU A C 1
ATOM 711 O O . LEU A 1 93 ? 4.753 -7.728 -5.431 1.00 91.44 93 LEU A O 1
ATOM 715 N N . ALA A 1 94 ? 2.745 -6.722 -5.311 1.00 91.94 94 ALA A N 1
ATOM 716 C CA . ALA A 1 94 ? 2.681 -6.355 -6.725 1.00 91.94 94 ALA A CA 1
ATOM 717 C C . ALA A 1 94 ? 3.786 -5.354 -7.110 1.00 91.94 94 ALA A C 1
ATOM 719 O O . ALA A 1 94 ? 4.405 -5.493 -8.160 1.00 91.94 94 ALA A O 1
ATOM 720 N N . VAL A 1 95 ? 4.100 -4.380 -6.246 1.00 89.56 95 VAL A N 1
ATOM 721 C CA . VAL A 1 95 ? 5.213 -3.431 -6.459 1.00 89.56 95 VAL A CA 1
ATOM 722 C C . VAL A 1 95 ? 6.581 -4.132 -6.435 1.00 89.56 95 VAL A C 1
ATOM 724 O O . VAL A 1 95 ? 7.507 -3.702 -7.121 1.00 89.56 95 VAL A O 1
ATOM 727 N N . MET A 1 96 ? 6.711 -5.229 -5.684 1.00 87.81 96 MET A N 1
ATOM 728 C CA . MET A 1 96 ? 7.945 -6.018 -5.555 1.00 87.81 96 MET A CA 1
ATOM 729 C C . MET A 1 96 ? 8.039 -7.211 -6.520 1.00 87.81 96 MET A C 1
ATOM 731 O O . MET A 1 96 ? 9.011 -7.966 -6.459 1.00 87.81 96 MET A O 1
ATOM 735 N N . GLU A 1 97 ? 7.039 -7.434 -7.377 1.00 86.38 97 GLU A N 1
ATOM 736 C CA . GLU A 1 97 ? 6.928 -8.671 -8.157 1.00 86.38 97 GLU A CA 1
ATOM 737 C C . GLU A 1 97 ? 8.068 -8.822 -9.175 1.00 86.38 97 GLU A C 1
ATOM 739 O O . GLU A 1 97 ? 8.598 -9.924 -9.379 1.00 86.38 97 GLU A O 1
ATOM 744 N N . SER A 1 98 ? 8.488 -7.719 -9.800 1.00 77.81 98 SER A N 1
ATOM 745 C CA . SER A 1 98 ? 9.525 -7.777 -10.821 1.00 77.81 98 SER A CA 1
ATOM 746 C C . SER A 1 98 ? 10.924 -7.890 -10.217 1.00 77.81 98 SER A C 1
ATOM 748 O O . SER A 1 98 ? 11.448 -6.975 -9.592 1.00 77.81 98 SER A O 1
ATOM 750 N N . ARG A 1 99 ? 11.596 -9.008 -10.500 1.00 66.88 99 ARG A N 1
ATOM 751 C CA . ARG A 1 99 ? 12.937 -9.344 -9.981 1.00 66.88 99 ARG A CA 1
ATOM 752 C C . ARG A 1 99 ? 14.100 -8.628 -10.684 1.00 66.88 99 ARG A C 1
ATOM 754 O O . ARG A 1 99 ? 15.247 -9.028 -10.507 1.00 66.88 99 ARG A O 1
ATOM 761 N N . GLY A 1 100 ? 13.807 -7.654 -11.546 1.00 62.19 100 GLY A N 1
ATOM 762 C CA . GLY A 1 100 ? 14.799 -7.030 -12.428 1.00 62.19 100 GLY A CA 1
ATOM 763 C C . GLY A 1 100 ? 15.556 -5.856 -11.814 1.00 62.19 100 GLY A C 1
ATOM 764 O O . GLY A 1 100 ? 16.590 -5.489 -12.360 1.00 62.19 100 GLY A O 1
ATOM 765 N N . ASP A 1 101 ? 15.078 -5.297 -10.701 1.00 62.31 101 ASP A N 1
ATOM 766 C CA . ASP A 1 101 ? 15.702 -4.133 -10.075 1.00 62.31 101 ASP A CA 1
ATOM 767 C C . ASP A 1 101 ? 15.600 -4.237 -8.548 1.00 62.31 101 ASP A C 1
ATOM 769 O O . ASP A 1 101 ? 14.501 -4.262 -7.989 1.00 62.31 101 ASP A O 1
ATOM 773 N N . SER A 1 102 ? 16.741 -4.360 -7.860 1.00 68.62 102 SER A N 1
ATOM 774 C CA . SER A 1 102 ? 16.767 -4.424 -6.391 1.00 68.62 102 SER A CA 1
ATOM 775 C C . SER A 1 102 ? 16.377 -3.092 -5.751 1.00 68.62 102 SER A C 1
ATOM 777 O O . SER A 1 102 ? 16.053 -3.067 -4.568 1.00 68.62 102 SER A O 1
ATOM 779 N N . GLU A 1 103 ? 16.335 -2.004 -6.525 1.00 77.19 103 GLU A N 1
ATOM 780 C CA . GLU A 1 103 ? 16.107 -0.648 -6.035 1.00 77.19 103 GLU A CA 1
ATOM 781 C C . GLU A 1 103 ? 14.752 -0.481 -5.320 1.00 77.19 103 GLU A C 1
ATOM 783 O O . GLU A 1 103 ? 14.686 0.110 -4.240 1.00 77.19 103 GLU A O 1
ATOM 788 N N . ASN A 1 104 ? 13.667 -1.053 -5.859 1.00 78.94 104 ASN A N 1
ATOM 789 C CA . ASN A 1 104 ? 12.350 -0.996 -5.206 1.00 78.94 104 ASN A CA 1
ATOM 790 C C . ASN A 1 104 ? 12.330 -1.802 -3.906 1.00 78.94 104 ASN A C 1
ATOM 792 O O . ASN A 1 104 ? 11.783 -1.346 -2.903 1.00 78.94 104 ASN A O 1
ATOM 796 N N . ALA A 1 105 ? 12.950 -2.985 -3.908 1.00 78.44 105 ALA A N 1
ATOM 797 C CA . ALA A 1 105 ? 13.051 -3.813 -2.714 1.00 78.44 105 ALA A CA 1
ATOM 798 C C . ALA A 1 105 ? 13.887 -3.119 -1.628 1.00 78.44 105 ALA A C 1
ATOM 800 O O . ALA A 1 105 ? 13.494 -3.117 -0.466 1.00 78.44 105 ALA A O 1
ATOM 801 N N . GLU A 1 106 ? 14.996 -2.481 -2.000 1.00 79.56 106 GLU A N 1
ATOM 802 C CA . GLU A 1 106 ? 15.850 -1.719 -1.088 1.00 79.56 106 GLU A CA 1
ATOM 803 C C . GLU A 1 106 ? 15.126 -0.504 -0.497 1.00 79.56 106 GLU A C 1
ATOM 805 O O . GLU A 1 106 ? 15.199 -0.294 0.712 1.00 79.56 106 GLU A O 1
ATOM 810 N N . ARG A 1 107 ? 14.363 0.256 -1.298 1.00 79.31 107 ARG A N 1
ATOM 811 C CA . ARG A 1 107 ? 13.531 1.369 -0.796 1.00 79.31 107 ARG A CA 1
ATOM 812 C C . ARG A 1 107 ? 12.477 0.896 0.200 1.00 79.31 107 ARG A C 1
ATOM 814 O O . ARG A 1 107 ? 12.305 1.499 1.255 1.00 79.31 107 ARG A O 1
ATOM 821 N N . ILE A 1 108 ? 11.795 -0.202 -0.116 1.00 79.31 108 ILE A N 1
ATOM 822 C CA . ILE A 1 108 ? 10.796 -0.798 0.774 1.00 79.31 108 ILE A CA 1
ATOM 823 C C . ILE A 1 108 ? 11.443 -1.241 2.087 1.00 79.31 108 ILE A C 1
ATOM 825 O O . ILE A 1 108 ? 10.940 -0.919 3.161 1.00 79.31 108 ILE A O 1
ATOM 829 N N . LEU A 1 109 ? 12.583 -1.932 2.011 1.00 76.00 109 LEU A N 1
ATOM 830 C CA . LEU A 1 109 ? 13.341 -2.371 3.182 1.00 76.00 109 LEU A CA 1
ATOM 831 C C . LEU A 1 109 ? 13.891 -1.200 4.003 1.00 76.00 109 LEU A C 1
ATOM 833 O O . LEU A 1 109 ? 13.988 -1.320 5.216 1.00 76.00 109 LEU A O 1
ATOM 837 N N . TYR A 1 110 ? 14.230 -0.072 3.378 1.00 73.69 110 TYR A N 1
ATOM 838 C CA . TYR A 1 110 ? 14.651 1.134 4.092 1.00 73.69 110 TYR A CA 1
ATOM 839 C C . TYR A 1 110 ? 13.508 1.733 4.926 1.00 73.69 110 TYR A C 1
ATOM 841 O O . TYR A 1 110 ? 13.728 2.193 6.046 1.00 73.69 110 TYR A O 1
ATOM 849 N N . ASN A 1 111 ? 12.283 1.679 4.400 1.00 69.62 111 ASN A N 1
ATOM 850 C CA . ASN A 1 111 ? 11.090 2.209 5.059 1.00 69.62 111 ASN A CA 1
ATOM 851 C C . ASN A 1 111 ? 10.445 1.226 6.051 1.00 69.62 111 ASN A C 1
ATOM 853 O O . ASN A 1 111 ? 9.608 1.624 6.862 1.00 69.62 111 ASN A O 1
ATOM 857 N N . MET A 1 112 ? 10.835 -0.050 6.021 1.00 75.50 112 MET A N 1
ATOM 858 C CA . MET A 1 112 ? 10.404 -1.062 6.983 1.00 75.50 112 MET A CA 1
ATOM 859 C C . MET A 1 112 ? 11.481 -1.316 8.025 1.00 75.50 112 MET A C 1
ATOM 861 O O . MET A 1 112 ? 12.559 -1.808 7.714 1.00 75.50 112 MET A O 1
ATOM 865 N N . ASN A 1 113 ? 11.166 -1.101 9.301 1.00 71.88 113 ASN A N 1
ATOM 866 C CA . ASN A 1 113 ? 12.009 -1.631 10.364 1.00 71.88 113 ASN A CA 1
ATOM 867 C C . ASN A 1 113 ? 11.813 -3.161 10.446 1.00 71.88 113 ASN A C 1
ATOM 869 O O . ASN A 1 113 ? 10.698 -3.600 10.751 1.00 71.88 113 ASN A O 1
ATOM 873 N N . PRO A 1 114 ? 12.860 -3.988 10.244 1.00 74.12 114 PRO A N 1
ATOM 874 C CA . PRO A 1 114 ? 12.735 -5.444 10.298 1.00 74.12 114 PRO A CA 1
ATOM 875 C C . PRO A 1 114 ? 12.168 -5.956 11.626 1.00 74.12 114 PRO A C 1
ATOM 877 O O . PRO A 1 114 ? 11.453 -6.952 11.638 1.00 74.12 114 PRO A O 1
ATOM 880 N N . HIS A 1 115 ? 12.438 -5.261 12.736 1.00 75.56 115 HIS A N 1
ATOM 881 C CA . HIS A 1 115 ? 11.876 -5.613 14.039 1.00 75.56 115 HIS A CA 1
ATOM 882 C C . HIS A 1 115 ? 10.361 -5.393 14.089 1.00 75.56 115 HIS A C 1
ATOM 884 O O . HIS A 1 115 ? 9.639 -6.281 14.527 1.00 75.56 115 HIS A O 1
ATOM 890 N N . GLN A 1 116 ? 9.869 -4.270 13.554 1.00 73.19 116 GLN A N 1
ATOM 891 C CA . GLN A 1 116 ? 8.427 -3.996 13.502 1.00 73.19 116 GLN A CA 1
ATOM 892 C C . GLN A 1 116 ? 7.693 -4.991 12.601 1.00 73.19 116 GLN A C 1
ATOM 894 O O . GLN A 1 116 ? 6.561 -5.362 12.887 1.00 73.19 116 GLN A O 1
ATOM 899 N N . LEU A 1 117 ? 8.333 -5.447 11.521 1.00 72.62 117 LEU A N 1
ATOM 900 C CA . LEU A 1 117 ? 7.738 -6.447 10.640 1.00 72.62 117 LEU A CA 1
ATOM 901 C C . LEU A 1 117 ? 7.576 -7.805 11.342 1.00 72.62 117 LEU A C 1
ATOM 903 O O . LEU A 1 117 ? 6.555 -8.464 11.163 1.00 72.62 117 LEU A O 1
ATOM 907 N N . VAL A 1 118 ? 8.562 -8.208 12.152 1.00 74.75 118 VAL A N 1
ATOM 908 C CA . VAL A 1 118 ? 8.477 -9.425 12.975 1.00 74.75 118 VAL A CA 1
ATOM 909 C C . VAL A 1 118 ? 7.369 -9.291 14.019 1.00 74.75 118 VAL A C 1
ATOM 911 O O . VAL A 1 118 ? 6.566 -10.209 14.149 1.00 74.75 118 VAL A O 1
ATOM 914 N N . ASP A 1 119 ? 7.269 -8.142 14.691 1.00 75.44 119 ASP A N 1
ATOM 915 C CA . ASP A 1 119 ? 6.239 -7.897 15.710 1.00 75.44 119 ASP A CA 1
ATOM 916 C C . ASP A 1 119 ? 4.809 -7.928 15.140 1.00 75.44 119 ASP A C 1
ATOM 918 O O . ASP A 1 119 ? 3.877 -8.301 15.842 1.00 75.44 119 ASP A O 1
ATOM 922 N N . VAL A 1 120 ? 4.620 -7.560 13.867 1.00 71.88 120 VAL A N 1
ATOM 923 C CA . VAL A 1 120 ? 3.315 -7.639 13.180 1.00 71.88 120 VAL A CA 1
ATOM 924 C C . VAL A 1 120 ? 2.990 -9.061 12.702 1.00 71.88 120 VAL A C 1
ATOM 926 O O . VAL A 1 120 ? 1.818 -9.398 12.530 1.00 71.88 120 VAL A O 1
ATOM 929 N N . ALA A 1 121 ? 4.005 -9.890 12.446 1.00 66.69 121 ALA A N 1
ATOM 930 C CA . ALA A 1 121 ? 3.837 -11.245 11.919 1.00 66.69 121 ALA A CA 1
ATOM 931 C C . ALA A 1 121 ? 3.645 -12.325 13.005 1.00 66.69 121 ALA A C 1
ATOM 933 O O . ALA A 1 121 ? 3.214 -13.434 12.672 1.00 66.69 121 ALA A O 1
ATOM 934 N N . CYS A 1 122 ? 3.996 -12.028 14.259 1.00 47.62 122 CYS A N 1
ATOM 935 C CA . CYS A 1 122 ? 3.919 -12.932 15.413 1.00 47.62 122 CYS A CA 1
ATOM 936 C C . CYS A 1 122 ? 2.669 -12.692 16.269 1.00 47.62 122 CYS A C 1
ATOM 938 O O . CYS A 1 122 ? 2.129 -13.706 16.771 1.00 47.62 122 CYS A O 1
#